Protein AF-A0A524J4H4-F1 (afdb_monomer)

Mean predicted aligned error: 7.26 Å

Solvent-accessible surface area (backbone atoms only — not comparable to full-atom values): 3537 Å² total; per-residue (Å²): 132,56,77,66,60,54,50,54,52,53,51,52,51,51,52,36,52,49,42,24,53,52,9,50,47,26,25,47,50,29,20,65,72,65,63,34,62,68,42,16,52,52,9,48,51,39,24,48,54,30,49,50,52,51,50,52,52,48,49,56,57,50,56,59,55,68,77,75,112

pLDDT: mean 81.2, std 9.42, range [46.19, 90.0]

Foldseek 3Di:
DDPVVVVVVVVLLVVLVVQLVQLVCQLCVVCPVVVNVVSNVSSVVSNVVSVVVVVVVVVVVVVVVVVVD

Radius of gyration: 15.84 Å; Cα contacts (8 Å, |Δi|>4): 61; chains: 1; bounding box: 39×23×39 Å

Sequence (69 aa):
MTRIGRIIVILGAGILLGATLFGLWHVVVGGVINGNARAGLFGLGLALVAGITLSVGWWLAHRRRSFAA

Structure (mmCIF, N/CA/C/O backbone):
data_AF-A0A524J4H4-F1
#
_entry.id   AF-A0A524J4H4-F1
#
loop_
_atom_site.group_PDB
_atom_site.id
_atom_site.type_symbol
_atom_site.label_atom_id
_atom_site.label_alt_id
_atom_site.label_comp_id
_atom_site.label_asym_id
_atom_site.label_entity_id
_atom_site.label_seq_id
_atom_site.pdbx_PDB_ins_code
_atom_site.Cartn_x
_atom_site.Cartn_y
_atom_site.Cartn_z
_atom_site.occupancy
_atom_site.B_iso_or_equiv
_atom_site.auth_seq_id
_atom_site.auth_comp_id
_atom_site.auth_asym_id
_atom_site.auth_atom_id
_atom_site.pdbx_PDB_model_num
ATOM 1 N N . MET A 1 1 ? -18.114 4.408 18.779 1.00 58.66 1 MET A N 1
ATOM 2 C CA . MET A 1 1 ? -16.831 5.015 18.343 1.00 58.66 1 MET A CA 1
ATOM 3 C C . MET A 1 1 ? -16.822 6.479 18.756 1.00 58.66 1 MET A C 1
ATOM 5 O O . MET A 1 1 ? -17.787 7.173 18.462 1.00 58.66 1 MET A O 1
ATOM 9 N N . THR A 1 2 ? -15.786 6.947 19.452 1.00 78.12 2 THR A N 1
ATOM 10 C CA . THR A 1 2 ? -15.636 8.370 19.810 1.00 78.12 2 THR A CA 1
ATOM 11 C C . THR A 1 2 ? -15.321 9.203 18.558 1.00 78.12 2 THR A C 1
ATOM 13 O O . THR A 1 2 ? -14.746 8.676 17.601 1.00 78.12 2 THR A O 1
ATOM 16 N N . ARG A 1 3 ? -15.682 10.501 18.528 1.00 79.06 3 ARG A N 1
ATOM 17 C CA . ARG A 1 3 ? -15.381 11.396 17.381 1.00 79.06 3 ARG A CA 1
ATOM 18 C C . ARG A 1 3 ? -13.898 11.350 16.994 1.00 79.06 3 ARG A C 1
ATOM 20 O O . ARG A 1 3 ? -13.582 11.287 15.811 1.00 79.06 3 ARG A O 1
ATOM 27 N N . ILE A 1 4 ? -13.021 11.296 17.996 1.00 79.06 4 ILE A N 1
ATOM 28 C CA . ILE A 1 4 ? -11.564 11.203 17.844 1.00 79.06 4 ILE A CA 1
ATOM 29 C C . ILE A 1 4 ? -11.166 9.909 17.118 1.00 79.06 4 ILE A C 1
ATOM 31 O O . ILE A 1 4 ? -10.424 9.957 16.140 1.00 79.06 4 ILE A O 1
ATOM 35 N N . GLY A 1 5 ? -11.725 8.760 17.516 1.00 76.50 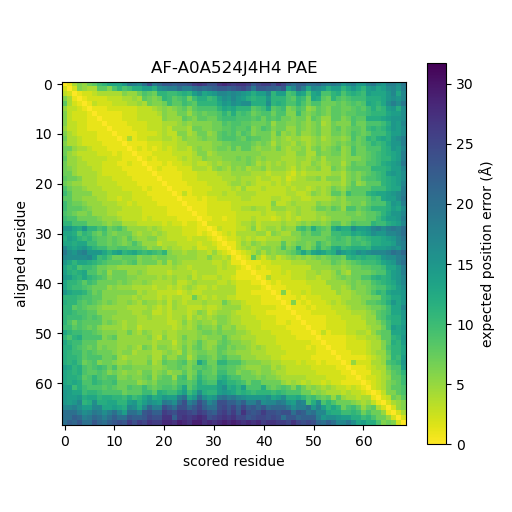5 GLY A N 1
ATOM 36 C CA . GLY A 1 5 ? -11.441 7.480 16.860 1.00 76.50 5 GLY A CA 1
ATOM 37 C C . GLY A 1 5 ? -11.856 7.450 15.386 1.00 76.50 5 GLY A C 1
ATOM 38 O O . GLY A 1 5 ? -11.156 6.870 14.561 1.00 76.50 5 GLY A O 1
ATOM 39 N N . ARG A 1 6 ? -12.956 8.122 15.020 1.00 77.38 6 ARG A N 1
ATOM 40 C CA . ARG A 1 6 ? -13.398 8.212 13.618 1.00 77.38 6 ARG A CA 1
ATOM 41 C C . ARG A 1 6 ? -12.445 9.057 12.765 1.00 77.38 6 ARG A C 1
ATOM 43 O O . ARG A 1 6 ? -12.176 8.691 11.627 1.00 77.38 6 ARG A O 1
ATOM 50 N N . ILE A 1 7 ? -11.924 10.154 13.315 1.00 82.12 7 ILE A N 1
ATOM 51 C CA . ILE A 1 7 ? -10.976 11.045 12.625 1.00 82.12 7 ILE A CA 1
ATOM 52 C C . ILE A 1 7 ? -9.662 10.318 12.328 1.00 82.12 7 ILE A C 1
ATOM 54 O O . ILE A 1 7 ? -9.187 10.369 11.197 1.00 82.12 7 ILE A O 1
ATOM 58 N N . ILE A 1 8 ? -9.117 9.586 13.305 1.00 83.38 8 ILE A N 1
ATOM 59 C CA . ILE A 1 8 ? -7.870 8.823 13.137 1.00 83.38 8 ILE A CA 1
ATOM 60 C C . ILE A 1 8 ? -8.005 7.785 12.0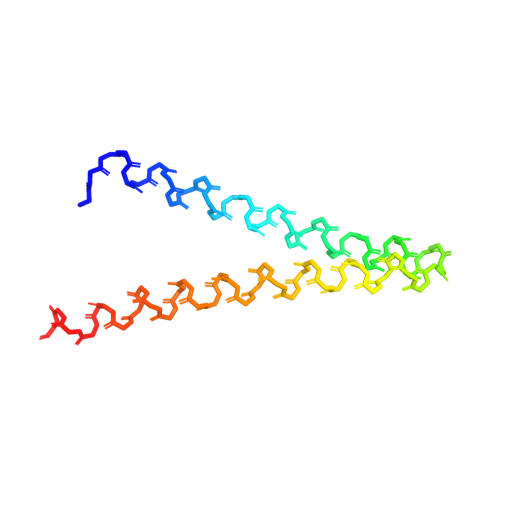16 1.00 83.38 8 ILE A C 1
ATOM 62 O O . ILE A 1 8 ? -7.111 7.657 11.185 1.00 83.38 8 ILE A O 1
ATOM 66 N N . VAL A 1 9 ? -9.138 7.079 11.950 1.00 81.88 9 VAL A N 1
ATOM 67 C CA . VAL A 1 9 ? -9.388 6.077 10.900 1.00 81.88 9 VAL A CA 1
ATOM 68 C C . VAL A 1 9 ? -9.478 6.720 9.515 1.00 81.88 9 VAL A C 1
ATOM 70 O O . VAL A 1 9 ? -8.887 6.203 8.571 1.00 81.88 9 VAL A O 1
ATOM 73 N N . ILE A 1 10 ? -10.184 7.847 9.383 1.00 83.56 10 ILE A N 1
ATOM 74 C CA . ILE A 1 10 ? -10.315 8.556 8.100 1.00 83.56 10 IL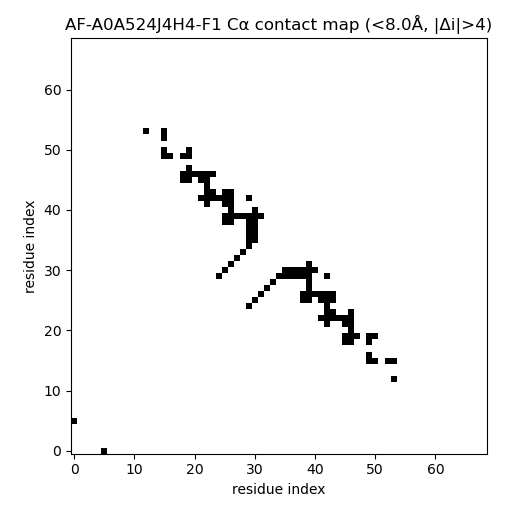E A CA 1
ATOM 75 C C . ILE A 1 10 ? -8.953 9.082 7.633 1.00 83.56 10 ILE A C 1
ATOM 77 O O . ILE A 1 10 ? -8.594 8.892 6.473 1.00 83.56 10 ILE A O 1
ATOM 81 N N . LEU A 1 11 ? -8.177 9.689 8.535 1.00 85.56 11 LEU A N 1
ATOM 82 C CA . LEU A 1 11 ? -6.827 10.168 8.231 1.00 85.56 11 LEU A CA 1
ATOM 83 C C . LEU A 1 11 ? -5.903 9.015 7.828 1.00 85.56 11 LEU A C 1
ATOM 85 O O . LEU A 1 11 ? -5.239 9.101 6.800 1.00 85.56 11 LEU A O 1
ATOM 89 N N . GLY A 1 12 ? -5.906 7.916 8.585 1.00 83.81 12 GLY A N 1
ATOM 90 C CA . GLY A 1 12 ? -5.108 6.731 8.270 1.00 83.81 12 GLY A CA 1
ATOM 91 C C . GLY A 1 12 ? -5.460 6.130 6.907 1.00 83.81 12 GLY A C 1
ATOM 92 O O . GLY A 1 12 ? -4.566 5.820 6.122 1.00 83.81 12 GLY A O 1
ATOM 93 N N . ALA A 1 13 ? -6.752 6.030 6.583 1.00 82.75 13 ALA A N 1
ATOM 94 C CA . ALA A 1 13 ? -7.206 5.558 5.276 1.00 82.75 13 ALA A CA 1
ATOM 95 C C . ALA A 1 13 ? -6.781 6.499 4.136 1.00 82.75 1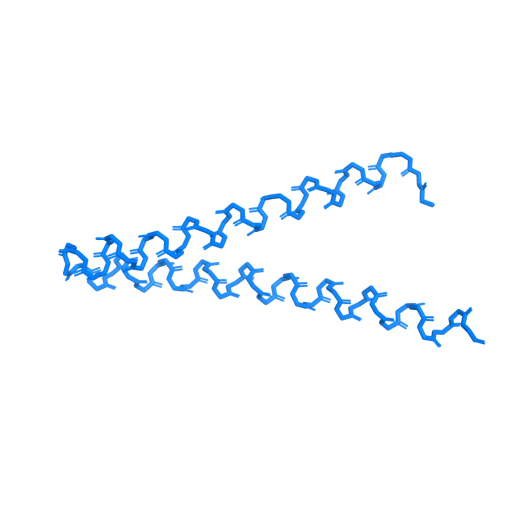3 ALA A C 1
ATOM 97 O O . ALA A 1 13 ? -6.330 6.027 3.094 1.00 82.75 13 ALA A O 1
ATOM 98 N N . GLY A 1 14 ? -6.871 7.817 4.343 1.00 85.81 14 GLY A N 1
ATOM 99 C CA . GLY A 1 14 ? -6.420 8.817 3.374 1.00 85.81 14 GLY A CA 1
ATOM 100 C C . GLY A 1 14 ? -4.916 8.743 3.101 1.00 85.81 14 GLY A C 1
ATOM 101 O O . GLY A 1 14 ? -4.502 8.762 1.943 1.00 85.81 14 GLY A O 1
ATOM 102 N N . ILE A 1 15 ? -4.101 8.580 4.147 1.00 85.50 15 ILE A N 1
ATOM 103 C CA . ILE A 1 15 ? -2.644 8.418 4.026 1.00 85.50 15 ILE A CA 1
ATOM 104 C C . ILE A 1 15 ? -2.302 7.147 3.238 1.00 85.50 15 ILE A C 1
ATOM 106 O O . ILE A 1 15 ? -1.464 7.191 2.340 1.00 85.50 15 ILE A O 1
ATOM 110 N N . LEU A 1 16 ? -2.972 6.026 3.524 1.00 86.06 16 LEU A N 1
ATOM 111 C CA . LEU A 1 16 ? -2.748 4.758 2.820 1.00 86.06 16 LEU A CA 1
ATOM 112 C C . LEU A 1 16 ? -3.161 4.824 1.343 1.00 86.06 16 LEU A C 1
ATOM 114 O O . LEU A 1 16 ? -2.443 4.317 0.478 1.00 86.06 16 LEU A O 1
ATOM 118 N N . LEU A 1 17 ? -4.280 5.483 1.036 1.00 84.50 17 LEU A N 1
ATOM 119 C CA . LEU A 1 17 ? -4.696 5.756 -0.343 1.00 84.50 17 LEU A CA 1
ATOM 120 C C . LEU A 1 17 ? -3.662 6.615 -1.078 1.00 84.50 17 LEU A C 1
ATOM 122 O O . LEU A 1 17 ? -3.254 6.266 -2.185 1.00 84.50 17 LEU A O 1
ATOM 126 N N . GLY A 1 18 ? -3.192 7.689 -0.440 1.00 86.56 18 GLY A N 1
ATOM 127 C CA . GLY A 1 18 ? -2.142 8.548 -0.981 1.00 86.56 18 GLY A CA 1
ATOM 128 C C . GLY A 1 18 ? -0.844 7.785 -1.249 1.00 86.56 18 GLY A C 1
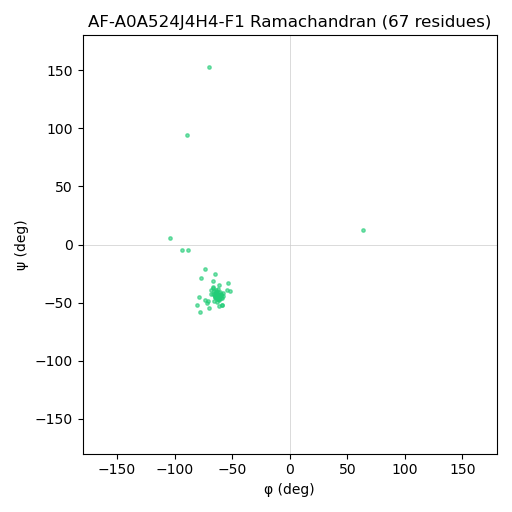ATOM 129 O O . GLY A 1 18 ? -0.295 7.886 -2.341 1.00 86.56 18 GLY A O 1
ATOM 130 N N . ALA A 1 19 ? -0.395 6.956 -0.304 1.00 85.38 19 ALA A N 1
ATOM 131 C CA . ALA A 1 19 ? 0.798 6.123 -0.457 1.00 85.38 19 ALA A CA 1
ATOM 132 C C . ALA A 1 19 ? 0.662 5.101 -1.5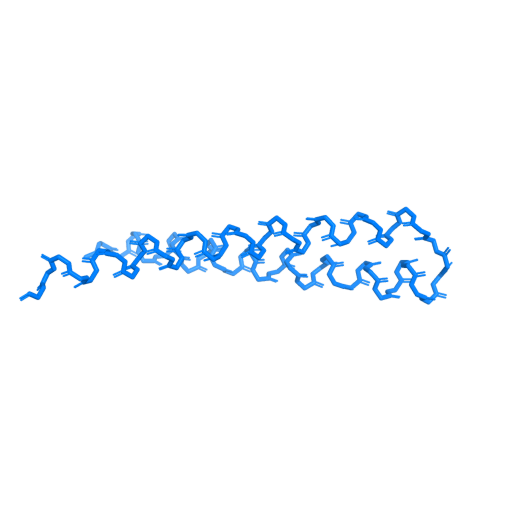99 1.00 85.38 19 ALA A C 1
ATOM 134 O O . ALA A 1 19 ? 1.612 4.884 -2.349 1.00 85.38 19 ALA A O 1
ATOM 135 N N . THR A 1 20 ? -0.528 4.516 -1.772 1.00 86.69 20 THR A N 1
ATOM 136 C CA . THR A 1 20 ? -0.811 3.569 -2.863 1.00 86.69 20 THR A CA 1
ATOM 137 C C . THR A 1 20 ? -0.750 4.258 -4.225 1.00 86.69 20 THR A C 1
ATOM 139 O O . THR A 1 20 ? -0.080 3.773 -5.136 1.00 86.69 20 THR A O 1
ATOM 142 N N . LEU A 1 21 ? -1.414 5.411 -4.358 1.00 87.69 21 LEU A N 1
ATOM 143 C CA . LEU A 1 21 ? -1.420 6.204 -5.590 1.00 87.69 21 LEU A CA 1
ATOM 144 C C . LEU A 1 21 ? -0.024 6.733 -5.927 1.00 87.69 21 LEU A C 1
ATOM 146 O O . LEU A 1 21 ? 0.396 6.672 -7.080 1.00 87.69 21 LEU A O 1
ATOM 150 N N . PHE A 1 22 ? 0.718 7.194 -4.920 1.00 88.25 22 PHE A N 1
ATOM 151 C CA . PHE A 1 22 ? 2.099 7.641 -5.075 1.00 88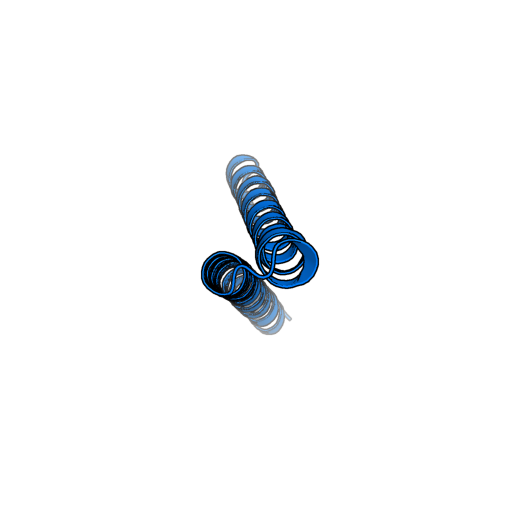.25 22 PHE A CA 1
ATOM 152 C C . PHE A 1 22 ? 3.026 6.497 -5.510 1.00 88.25 22 PHE A C 1
ATOM 154 O O . PHE A 1 22 ? 3.844 6.667 -6.415 1.00 88.25 22 PHE A O 1
ATOM 161 N N . GLY A 1 23 ? 2.855 5.307 -4.926 1.00 86.12 23 GLY A N 1
ATOM 162 C CA . GLY A 1 23 ? 3.557 4.099 -5.344 1.00 86.12 23 GLY A CA 1
ATOM 163 C C . GLY A 1 23 ? 3.276 3.748 -6.807 1.00 86.12 23 GLY A C 1
ATOM 164 O O . GLY A 1 23 ? 4.206 3.633 -7.603 1.00 86.12 23 GLY A O 1
ATOM 165 N N . LEU A 1 24 ? 2.000 3.674 -7.198 1.00 85.38 24 LEU A N 1
ATOM 166 C CA . LEU A 1 24 ? 1.576 3.415 -8.582 1.00 85.38 24 LEU A CA 1
ATOM 167 C C . LEU A 1 24 ? 2.120 4.451 -9.570 1.00 85.38 24 LEU A C 1
ATOM 169 O O . LEU A 1 24 ? 2.595 4.085 -10.645 1.00 85.38 24 LEU A O 1
ATOM 173 N N . TRP A 1 25 ? 2.114 5.732 -9.201 1.00 89.44 25 TRP A N 1
ATOM 174 C CA . TRP A 1 25 ? 2.713 6.788 -10.012 1.00 89.44 25 TRP A CA 1
ATOM 175 C C . TRP A 1 25 ? 4.207 6.549 -10.241 1.00 89.44 25 TRP A C 1
ATOM 177 O O . TRP A 1 25 ? 4.677 6.662 -11.369 1.00 89.44 25 TRP A O 1
ATOM 187 N N . HIS A 1 26 ? 4.961 6.150 -9.214 1.00 86.00 26 HIS A N 1
ATOM 188 C CA . HIS A 1 26 ? 6.373 5.801 -9.377 1.00 86.00 26 HIS A CA 1
ATOM 189 C C . HIS A 1 26 ? 6.599 4.537 -10.217 1.00 86.00 26 HIS A C 1
ATOM 191 O O . HIS A 1 26 ? 7.586 4.486 -10.953 1.00 86.00 26 HIS A O 1
ATOM 197 N N . VAL A 1 27 ? 5.682 3.564 -10.187 1.00 86.31 27 VAL A N 1
ATOM 198 C CA . VAL A 1 27 ? 5.711 2.420 -11.115 1.00 86.31 27 VAL A CA 1
ATOM 199 C C . VAL A 1 27 ? 5.582 2.897 -12.557 1.00 86.31 27 VAL A C 1
ATOM 201 O O . VAL A 1 27 ? 6.429 2.577 -13.390 1.00 86.31 27 VAL A O 1
ATOM 204 N N . VAL A 1 28 ? 4.550 3.691 -12.847 1.00 89.69 28 VAL A N 1
ATOM 205 C CA . VAL A 1 28 ? 4.242 4.140 -14.209 1.00 89.69 28 VAL A CA 1
ATOM 206 C C . VAL A 1 28 ? 5.284 5.142 -14.698 1.00 89.69 28 VAL A C 1
ATOM 208 O O . VAL A 1 28 ? 5.923 4.933 -15.720 1.00 89.69 28 VAL A O 1
ATOM 211 N N . VAL A 1 29 ? 5.518 6.221 -13.962 1.00 89.69 29 VAL A N 1
ATOM 212 C CA . VAL A 1 29 ? 6.406 7.300 -14.407 1.00 89.69 29 VAL A CA 1
ATOM 213 C C . VAL A 1 29 ? 7.870 6.939 -14.211 1.00 89.69 29 VAL A C 1
ATOM 215 O O . VAL A 1 29 ? 8.688 7.151 -15.101 1.00 89.69 29 VAL A O 1
ATOM 218 N N . GLY A 1 30 ? 8.225 6.388 -13.053 1.00 82.88 30 GLY A N 1
ATOM 219 C CA . GLY A 1 30 ? 9.601 5.998 -12.760 1.00 82.88 30 GLY A CA 1
ATOM 220 C C . GLY A 1 30 ? 10.029 4.760 -13.543 1.00 82.88 30 GLY A C 1
ATOM 221 O O . GLY A 1 30 ? 11.069 4.780 -14.192 1.00 82.88 30 GLY A O 1
ATOM 222 N N . GLY A 1 31 ? 9.221 3.701 -13.502 1.00 84.81 31 GLY A N 1
ATOM 223 C CA . GLY A 1 31 ? 9.520 2.435 -14.171 1.00 84.81 31 GLY A CA 1
ATOM 224 C C . GLY A 1 31 ? 9.253 2.459 -15.674 1.00 84.81 31 GLY A C 1
ATOM 225 O O . GLY A 1 31 ? 10.168 2.200 -16.449 1.00 84.81 31 GLY A O 1
ATOM 226 N N . VAL A 1 32 ? 8.016 2.756 -16.085 1.00 84.94 32 VAL A N 1
ATOM 227 C CA . VAL A 1 32 ? 7.580 2.589 -17.486 1.00 84.94 32 VAL A CA 1
ATOM 228 C C . VAL A 1 32 ? 8.028 3.751 -18.371 1.00 84.94 32 VAL A C 1
ATOM 230 O O . VAL A 1 32 ? 8.650 3.517 -19.400 1.00 84.94 32 VAL A O 1
ATOM 233 N N . ILE A 1 33 ? 7.744 4.997 -17.979 1.00 90.00 33 ILE A N 1
ATOM 234 C CA . ILE A 1 33 ? 8.048 6.173 -18.815 1.00 90.00 33 ILE A CA 1
ATOM 235 C C . ILE A 1 33 ? 9.552 6.469 -18.822 1.00 90.00 33 ILE A C 1
ATOM 237 O O . ILE A 1 33 ? 10.137 6.659 -19.882 1.00 90.00 33 ILE A O 1
ATOM 241 N N . ASN A 1 34 ? 10.190 6.497 -17.648 1.00 87.38 34 ASN A N 1
ATOM 242 C CA . ASN A 1 34 ? 11.615 6.830 -17.526 1.00 87.38 34 ASN A CA 1
ATOM 243 C C . ASN A 1 34 ? 12.558 5.621 -17.668 1.00 87.38 34 ASN A C 1
ATOM 245 O O . ASN A 1 34 ? 13.773 5.794 -17.600 1.00 87.38 34 ASN A O 1
ATOM 249 N N . GLY A 1 35 ? 12.036 4.395 -17.796 1.00 86.25 35 GLY A N 1
ATOM 250 C CA . GLY A 1 35 ? 12.849 3.173 -17.870 1.00 86.25 35 GLY A CA 1
ATOM 251 C C . GLY A 1 35 ? 13.663 2.867 -16.602 1.00 86.25 35 GLY A C 1
ATOM 252 O O . GLY A 1 35 ? 14.556 2.019 -16.625 1.00 86.25 35 GLY A O 1
ATOM 253 N N . ASN A 1 36 ? 13.401 3.547 -15.480 1.00 87.38 36 ASN A N 1
ATOM 254 C CA . ASN A 1 36 ? 14.171 3.393 -14.251 1.00 87.38 36 ASN A CA 1
ATOM 255 C C . ASN A 1 36 ? 13.576 2.283 -13.374 1.00 87.38 36 ASN A C 1
ATOM 257 O O . ASN A 1 36 ? 12.700 2.510 -12.532 1.00 87.38 36 ASN A O 1
ATOM 261 N N . ALA A 1 37 ? 14.124 1.076 -13.524 1.00 83.38 37 ALA A N 1
ATOM 262 C CA . ALA A 1 37 ? 13.697 -0.117 -12.793 1.00 83.38 37 ALA A CA 1
ATOM 263 C C . ALA A 1 37 ? 13.677 0.063 -11.260 1.00 83.38 37 ALA A C 1
ATOM 265 O O . ALA A 1 37 ? 12.805 -0.488 -10.589 1.00 83.38 37 ALA A O 1
ATOM 266 N N . ARG A 1 38 ? 14.586 0.868 -10.687 1.00 86.31 38 ARG A N 1
ATOM 267 C CA . ARG A 1 38 ? 14.631 1.115 -9.232 1.00 86.31 38 ARG A CA 1
ATOM 268 C C . ARG A 1 38 ? 13.431 1.926 -8.751 1.00 86.31 38 ARG A C 1
ATOM 270 O O . ARG A 1 38 ? 12.847 1.596 -7.723 1.00 86.31 38 ARG A O 1
ATOM 277 N N . ALA A 1 39 ? 13.050 2.957 -9.504 1.00 80.00 39 ALA A N 1
ATOM 278 C CA . ALA A 1 39 ? 11.868 3.760 -9.200 1.00 80.00 39 ALA A CA 1
ATOM 279 C C . ALA A 1 39 ? 10.583 2.934 -9.364 1.00 80.00 39 ALA A C 1
ATOM 281 O O . ALA A 1 39 ? 9.681 3.030 -8.533 1.00 80.00 39 ALA A O 1
ATOM 282 N N . GLY A 1 40 ? 10.553 2.057 -10.374 1.00 81.31 40 GLY A N 1
ATOM 283 C CA . GLY A 1 40 ? 9.473 1.095 -10.565 1.00 81.31 40 GLY A CA 1
ATOM 284 C C . GLY A 1 40 ? 9.294 0.155 -9.370 1.00 81.31 40 GLY A C 1
ATOM 285 O O . GLY A 1 40 ? 8.204 0.066 -8.812 1.00 81.31 40 GLY A O 1
ATOM 286 N N . LEU A 1 41 ? 10.371 -0.497 -8.922 1.00 86.06 41 LEU A N 1
ATOM 287 C CA . LEU A 1 41 ? 10.340 -1.408 -7.770 1.00 86.06 41 LEU A CA 1
ATOM 288 C C . LEU A 1 41 ? 9.987 -0.697 -6.459 1.00 86.06 41 LEU A C 1
ATOM 290 O O . LEU A 1 41 ? 9.230 -1.241 -5.657 1.00 86.06 41 LEU A O 1
ATOM 294 N N . PHE A 1 42 ? 10.492 0.522 -6.252 1.00 85.19 42 PHE A N 1
ATOM 295 C CA . PHE A 1 42 ? 10.144 1.334 -5.087 1.00 85.19 42 PHE A CA 1
ATOM 296 C C . PHE A 1 42 ? 8.646 1.649 -5.050 1.00 85.19 42 PHE A C 1
ATOM 298 O O . PHE A 1 42 ? 7.989 1.427 -4.032 1.00 85.19 42 PHE A O 1
ATOM 305 N N . GLY A 1 43 ? 8.092 2.100 -6.179 1.00 82.75 43 GLY A N 1
ATOM 306 C CA . GLY A 1 43 ? 6.666 2.372 -6.306 1.00 82.75 43 GLY A CA 1
ATOM 307 C C . GLY A 1 43 ? 5.804 1.129 -6.077 1.00 82.75 43 GLY A C 1
ATOM 308 O O . GLY A 1 43 ? 4.790 1.185 -5.380 1.00 82.75 43 GLY A O 1
ATOM 309 N N . LEU A 1 44 ? 6.250 -0.013 -6.601 1.00 83.75 44 LEU A N 1
ATOM 310 C CA . LEU A 1 44 ? 5.557 -1.290 -6.473 1.00 83.75 44 LEU A CA 1
ATOM 311 C C . LEU A 1 44 ? 5.554 -1.780 -5.019 1.00 83.75 44 LEU A C 1
ATOM 313 O O . LEU A 1 44 ? 4.513 -2.201 -4.518 1.00 83.75 44 LEU A O 1
ATOM 317 N N . GLY A 1 45 ? 6.683 -1.649 -4.315 1.00 86.06 45 GLY A N 1
ATOM 318 C CA . GLY A 1 45 ? 6.787 -1.958 -2.889 1.00 86.06 45 GLY A CA 1
ATOM 319 C C . GLY A 1 45 ? 5.867 -1.087 -2.030 1.00 86.06 45 GLY A C 1
ATOM 320 O O . GLY A 1 45 ? 5.141 -1.605 -1.184 1.00 86.06 45 GLY A O 1
ATOM 321 N N . LEU A 1 46 ? 5.832 0.222 -2.290 1.00 85.12 46 LEU A N 1
ATOM 322 C CA . LEU A 1 46 ? 4.947 1.162 -1.592 1.00 85.12 46 LEU A CA 1
ATOM 323 C C . LEU A 1 46 ? 3.465 0.829 -1.793 1.00 85.12 46 LEU A C 1
ATOM 325 O O . LEU A 1 46 ? 2.707 0.781 -0.822 1.00 85.12 46 LEU A O 1
ATOM 329 N N . ALA A 1 47 ? 3.063 0.549 -3.034 1.00 84.12 47 ALA A N 1
ATOM 330 C CA . ALA A 1 47 ? 1.690 0.181 -3.357 1.00 84.12 47 ALA A CA 1
ATOM 331 C C . ALA A 1 47 ? 1.279 -1.150 -2.705 1.00 84.12 47 ALA A C 1
ATOM 333 O O . ALA A 1 47 ? 0.178 -1.252 -2.162 1.00 84.12 47 ALA A O 1
ATOM 334 N N . LEU A 1 48 ? 2.172 -2.146 -2.692 1.00 87.12 48 LEU A N 1
ATOM 335 C CA . LEU A 1 48 ? 1.928 -3.432 -2.034 1.00 87.12 48 LEU A CA 1
ATOM 336 C C . LEU A 1 48 ? 1.754 -3.282 -0.524 1.00 87.12 48 LEU A C 1
ATOM 338 O O . LEU A 1 48 ? 0.778 -3.784 0.029 1.00 87.12 48 LEU A O 1
ATOM 342 N N . VAL A 1 49 ? 2.666 -2.578 0.150 1.00 88.69 49 VAL A N 1
ATOM 343 C CA . VAL A 1 49 ? 2.605 -2.396 1.609 1.00 88.69 49 VAL A CA 1
ATOM 344 C C . VAL A 1 49 ? 1.328 -1.657 2.010 1.00 88.69 49 VA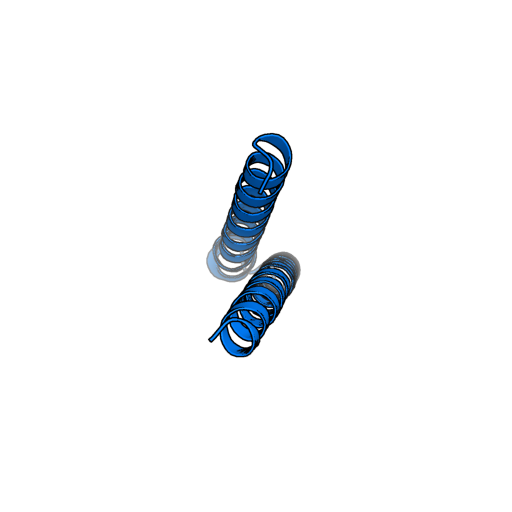L A C 1
ATOM 346 O O . VAL A 1 49 ? 0.629 -2.081 2.936 1.00 88.69 49 VAL A O 1
ATOM 349 N N . ALA A 1 50 ? 0.983 -0.586 1.294 1.00 86.69 50 ALA A N 1
ATOM 350 C CA . ALA A 1 50 ? -0.233 0.171 1.563 1.00 86.69 50 ALA A CA 1
ATOM 351 C C . ALA A 1 50 ? -1.500 -0.666 1.294 1.00 86.69 50 ALA A C 1
ATOM 353 O O . ALA A 1 50 ? -2.402 -0.705 2.135 1.00 86.69 50 ALA A O 1
ATOM 354 N N . GLY A 1 51 ? -1.536 -1.413 0.185 1.00 82.6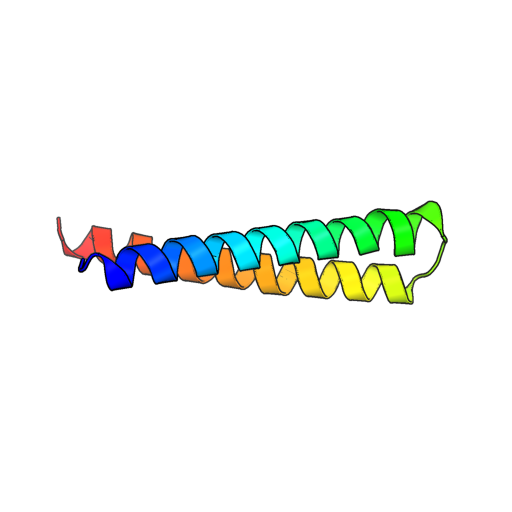2 51 GLY A N 1
ATOM 355 C CA . GLY A 1 51 ? -2.638 -2.313 -0.160 1.00 82.62 51 GLY A CA 1
ATOM 356 C C . GLY A 1 51 ? -2.831 -3.463 0.836 1.00 82.62 51 GLY A C 1
ATOM 357 O O . GLY A 1 51 ? -3.963 -3.745 1.241 1.00 82.62 51 GLY A O 1
ATOM 358 N N . ILE A 1 52 ? -1.745 -4.092 1.299 1.00 85.88 52 ILE A N 1
ATOM 359 C CA . ILE A 1 52 ? -1.786 -5.136 2.338 1.00 85.88 52 ILE A CA 1
ATOM 360 C C . ILE A 1 52 ? -2.315 -4.549 3.646 1.00 85.88 52 ILE A C 1
ATOM 362 O O . ILE A 1 52 ? -3.204 -5.132 4.264 1.00 85.88 52 ILE A O 1
ATOM 366 N N . THR A 1 53 ? -1.828 -3.374 4.046 1.00 86.81 53 THR A N 1
ATOM 367 C CA . THR A 1 53 ? -2.266 -2.711 5.284 1.00 86.81 53 THR A CA 1
ATOM 368 C C . THR A 1 53 ? -3.766 -2.407 5.252 1.00 86.81 53 THR A C 1
ATOM 370 O O . THR A 1 53 ? -4.477 -2.689 6.221 1.00 86.81 53 THR A O 1
ATOM 373 N N . LEU A 1 54 ? -4.276 -1.908 4.121 1.00 81.44 54 LEU A N 1
ATOM 374 C CA . LEU A 1 54 ? -5.711 -1.690 3.911 1.00 81.44 54 LEU A CA 1
ATOM 375 C C . LEU A 1 54 ? -6.506 -3.001 3.955 1.00 81.44 54 LEU A C 1
ATOM 377 O O . LEU A 1 54 ? -7.550 -3.061 4.605 1.00 81.44 54 LEU A O 1
ATOM 381 N N . SER A 1 55 ? -5.999 -4.059 3.320 1.00 83.69 55 SER A N 1
ATOM 382 C CA . SER A 1 55 ? -6.656 -5.372 3.272 1.00 83.69 55 SER A CA 1
ATOM 383 C C . SER A 1 55 ? -6.744 -6.023 4.656 1.00 83.69 55 SER A C 1
ATOM 385 O O . SER A 1 55 ? -7.800 -6.526 5.040 1.00 83.69 55 SER A O 1
ATOM 387 N N . VAL A 1 56 ? -5.670 -5.956 5.448 1.00 85.69 56 VAL A N 1
ATOM 388 C CA . VAL A 1 56 ? -5.637 -6.444 6.837 1.00 85.69 56 VAL A CA 1
ATOM 389 C C . VAL A 1 56 ? -6.582 -5.630 7.717 1.00 85.69 56 VAL A C 1
ATOM 391 O O . VAL A 1 56 ? -7.360 -6.204 8.484 1.00 85.69 56 VAL A O 1
ATOM 394 N N . GLY A 1 57 ? -6.564 -4.300 7.584 1.00 82.12 57 GLY A N 1
ATOM 395 C CA . GLY A 1 57 ? -7.487 -3.417 8.295 1.00 82.12 57 GLY A CA 1
ATOM 396 C C . GLY A 1 57 ? -8.951 -3.742 7.985 1.00 82.12 57 GLY A C 1
ATOM 397 O O . GLY A 1 57 ? -9.772 -3.850 8.900 1.00 82.12 57 GLY A O 1
ATOM 398 N N . TRP A 1 58 ? -9.271 -3.975 6.710 1.00 81.44 58 TRP A N 1
ATOM 399 C CA . TRP A 1 58 ? -10.604 -4.385 6.275 1.00 81.44 58 TRP A CA 1
ATOM 400 C C . TRP A 1 58 ? -10.996 -5.758 6.828 1.00 81.44 58 TRP A C 1
ATOM 402 O O . TRP A 1 58 ? -12.084 -5.898 7.384 1.00 81.44 58 TRP A O 1
ATOM 412 N N . TRP A 1 59 ? -10.106 -6.751 6.761 1.00 81.94 59 TRP A N 1
ATOM 413 C CA . TRP A 1 59 ? -10.353 -8.099 7.281 1.00 81.94 59 TRP A CA 1
ATOM 414 C C . TRP A 1 59 ? -10.648 -8.100 8.784 1.00 81.94 59 TRP A C 1
ATOM 416 O O . TRP A 1 59 ? -11.618 -8.712 9.235 1.00 81.94 59 TRP A O 1
ATOM 426 N N . LEU A 1 60 ? -9.850 -7.370 9.568 1.00 81.88 60 LEU A N 1
ATOM 427 C CA . LEU A 1 60 ? -10.063 -7.205 11.007 1.00 81.88 60 LEU A CA 1
ATOM 428 C C . LEU A 1 60 ? -11.393 -6.506 11.303 1.00 81.88 60 LEU A C 1
ATOM 430 O O . LEU A 1 60 ? -12.110 -6.905 12.222 1.00 81.88 60 LEU A O 1
ATOM 434 N N . ALA A 1 61 ? -11.744 -5.482 10.524 1.00 78.38 61 ALA A N 1
ATOM 435 C CA . ALA A 1 61 ? -13.023 -4.796 10.657 1.00 78.38 61 ALA A CA 1
ATOM 436 C C . ALA A 1 61 ? -14.208 -5.699 10.280 1.00 78.38 61 ALA A C 1
ATOM 438 O O . ALA A 1 61 ? -15.254 -5.619 10.921 1.00 78.38 61 ALA A O 1
ATOM 439 N N . HIS A 1 62 ? -14.051 -6.562 9.274 1.00 76.06 62 HIS A N 1
ATOM 440 C CA . HIS A 1 62 ? -15.079 -7.495 8.823 1.00 76.06 62 HIS A CA 1
ATOM 441 C C . HIS A 1 62 ? -15.311 -8.619 9.842 1.00 76.06 62 HIS A C 1
ATOM 443 O O . HIS A 1 62 ? -16.444 -8.822 10.269 1.00 76.06 62 HIS A O 1
ATOM 449 N N . ARG A 1 63 ? -14.240 -9.260 10.334 1.00 72.81 63 ARG A N 1
ATOM 450 C CA . ARG A 1 63 ? -14.296 -10.293 11.389 1.00 72.81 63 ARG A CA 1
ATOM 451 C C . ARG A 1 63 ? -15.020 -9.803 12.643 1.00 72.81 63 ARG A C 1
ATOM 453 O O . ARG A 1 63 ? -15.791 -10.550 13.230 1.00 72.81 63 ARG A O 1
ATOM 460 N N . ARG A 1 64 ? -14.818 -8.541 13.038 1.00 64.88 64 ARG A N 1
ATOM 461 C CA . ARG A 1 64 ? -15.521 -7.940 14.187 1.00 64.88 64 ARG A CA 1
ATOM 462 C C . ARG A 1 64 ? -17.032 -7.810 13.983 1.00 64.88 64 ARG A C 1
ATOM 464 O O . ARG A 1 64 ? -17.753 -7.794 14.971 1.00 64.88 64 ARG A O 1
ATOM 471 N N . ARG A 1 65 ? -17.519 -7.722 12.741 1.00 60.31 65 ARG A N 1
ATOM 472 C CA . ARG A 1 65 ? -18.964 -7.680 12.451 1.00 60.31 65 ARG A CA 1
ATOM 473 C C . ARG A 1 65 ? -19.610 -9.062 12.551 1.00 60.31 65 ARG A C 1
ATOM 475 O O . ARG A 1 65 ? -20.774 -9.136 12.908 1.00 60.31 65 ARG A O 1
ATOM 482 N N . SER A 1 66 ? -18.859 -10.135 12.296 1.00 58.19 66 SER A N 1
ATOM 483 C CA . SER A 1 66 ? -19.364 -11.515 12.344 1.00 58.19 66 SER A CA 1
ATOM 484 C C . SER A 1 66 ? -19.615 -12.051 13.759 1.00 58.19 66 SER A C 1
ATOM 486 O O . SER A 1 66 ? -20.362 -13.004 13.899 1.00 58.19 66 SER A O 1
ATOM 488 N N . PHE A 1 67 ? -19.003 -11.468 14.796 1.00 53.62 67 PHE A N 1
ATOM 489 C CA . PHE A 1 67 ? -19.229 -11.853 16.202 1.00 53.62 67 PHE A CA 1
ATOM 490 C C . PHE A 1 67 ? -20.302 -11.007 16.906 1.00 53.62 67 PHE A C 1
ATOM 492 O O . PHE A 1 67 ? -20.594 -11.237 18.074 1.00 53.62 67 PHE A O 1
ATOM 499 N N . ALA A 1 68 ? -20.830 -9.988 16.225 1.00 47.84 68 ALA A N 1
ATOM 500 C CA . ALA A 1 68 ? -21.856 -9.087 16.751 1.00 47.84 68 ALA A CA 1
ATOM 501 C C . ALA A 1 68 ? -23.261 -9.381 16.183 1.00 47.84 68 ALA A C 1
ATOM 503 O O . ALA A 1 68 ? -24.180 -8.606 16.440 1.00 47.84 68 ALA A O 1
ATOM 504 N N . ALA A 1 69 ? -23.401 -10.458 15.403 1.00 46.19 69 ALA A N 1
ATOM 505 C CA . ALA A 1 69 ? -24.655 -11.017 14.899 1.00 46.19 69 ALA A CA 1
ATOM 506 C C . ALA A 1 69 ? -24.886 -12.380 15.559 1.00 46.19 69 ALA A C 1
ATOM 508 O O . ALA A 1 69 ? -26.065 -12.702 15.813 1.00 46.19 69 ALA A O 1
#

Nearest PDB structures (foldseek):
  6suw-assembly1_D  TM=5.043E-01  e=5.048E+00  Rhodospirillum rubrum ATCC 11170
  6suw-assembly2_K  TM=4.972E-01  e=4.731E+00  Rhodospirillum rubrum ATCC 11170
  5l89-assembly3_c  TM=4.984E-01  e=5.048E+00  Rhodospirillum rubrum
  6suw-assembly3_b  TM=4.979E-01  e=5.387E+00  Rhodospirillum rubrum ATCC 11170

Secondary structure (DSSP, 8-state):
--HHHHHHHHHHHHHHHHHHHHHHHIIIIIIIIS--HHHHHHHHHHHHHHHHHHHHHHHHHHHHHHT--